Protein AF-A0A0D8HD41-F1 (afdb_monomer)

Nearest PDB structures (foldseek):
  8tno-assembly1_A  TM=5.392E-01  e=5.533E+00  synthetic construct
  5f6t-assembly1_A  TM=4.087E-01  e=3.072E+00  Doryteuthis pealeii

pLDDT: mean 76.34, std 17.06, range [34.12, 92.94]

Secondary structure (DSSP, 8-state):
-----BHHHHHHHHHHHHGGG---HHHHHHHHHHHHHHHHHHHHTT--B--HHHHHHHHHHHHHHHHTTSS-HHHHHHHHHHHHHHHHHTT--GGGSS--HHHHHHHHHHHHHHHHTT--

Organism: NCBI:txid1280514

Mean predicted aligned error: 11.55 Å

Structure (mmCIF, N/CA/C/O backbone):
data_AF-A0A0D8HD41-F1
#
_entry.id   AF-A0A0D8HD41-F1
#
loop_
_atom_site.group_PDB
_atom_site.id
_atom_site.type_symbol
_atom_site.label_atom_id
_atom_site.label_alt_id
_atom_site.label_comp_id
_atom_site.label_asym_id
_atom_site.label_entity_id
_atom_site.label_seq_id
_atom_site.pdbx_PDB_ins_code
_atom_site.Cartn_x
_atom_site.Cartn_y
_atom_site.Cartn_z
_atom_site.occupancy
_atom_site.B_iso_or_equiv
_atom_site.auth_seq_id
_atom_site.auth_comp_id
_atom_site.auth_asym_id
_atom_site.auth_atom_id
_atom_site.pdbx_PDB_model_num
ATOM 1 N N . MET A 1 1 ? -0.672 -14.245 21.669 1.00 34.12 1 MET A N 1
ATOM 2 C CA . MET A 1 1 ? -0.931 -12.814 21.413 1.00 34.12 1 MET A CA 1
ATOM 3 C C . MET A 1 1 ? -0.087 -12.447 20.211 1.00 34.12 1 MET A C 1
ATOM 5 O O . MET A 1 1 ? 1.114 -12.663 20.279 1.00 34.12 1 MET A O 1
ATOM 9 N N . VAL A 1 2 ? -0.693 -12.052 19.092 1.00 48.38 2 VAL A N 1
ATOM 10 C CA . VAL A 1 2 ? 0.077 -11.590 17.927 1.00 48.38 2 VAL A CA 1
ATOM 11 C C . VAL A 1 2 ? 0.638 -10.226 18.316 1.00 48.38 2 VAL A C 1
ATOM 13 O O . VAL A 1 2 ? -0.145 -9.332 18.633 1.00 48.38 2 VAL A O 1
ATOM 16 N N . GLU A 1 3 ? 1.962 -10.097 18.407 1.00 54.28 3 GLU A N 1
ATOM 17 C CA . GLU A 1 3 ? 2.607 -8.805 18.646 1.00 54.28 3 GLU A CA 1
ATOM 18 C C . GLU A 1 3 ? 2.118 -7.809 17.595 1.00 54.28 3 GLU A C 1
ATOM 20 O O . GLU A 1 3 ? 2.155 -8.072 16.390 1.00 54.28 3 GLU A O 1
ATOM 25 N N . GLN A 1 4 ? 1.590 -6.682 18.062 1.00 65.75 4 GLN A N 1
ATOM 26 C CA . GLN A 1 4 ? 1.034 -5.665 17.189 1.00 65.75 4 GLN A CA 1
ATOM 27 C C . GLN A 1 4 ? 2.192 -4.867 16.586 1.00 65.75 4 GLN A C 1
ATOM 29 O O . GLN A 1 4 ? 2.623 -3.862 17.145 1.00 65.75 4 GLN A O 1
ATOM 34 N N . LEU A 1 5 ? 2.724 -5.364 15.468 1.00 73.12 5 LEU A N 1
ATOM 35 C CA . LEU A 1 5 ? 3.834 -4.739 14.755 1.00 73.12 5 LEU A CA 1
ATOM 36 C C . LEU A 1 5 ? 3.476 -3.310 14.333 1.00 73.12 5 LEU A C 1
ATOM 38 O O . LEU A 1 5 ? 2.372 -3.026 13.841 1.00 73.12 5 LEU A O 1
ATOM 42 N N . SER A 1 6 ? 4.434 -2.404 14.494 1.00 84.62 6 SER A N 1
ATOM 43 C CA . SER A 1 6 ? 4.331 -1.077 13.905 1.00 84.62 6 SER A CA 1
ATOM 44 C C . SER A 1 6 ? 4.302 -1.175 12.380 1.00 84.62 6 SER A C 1
ATOM 46 O O . SER A 1 6 ? 4.809 -2.126 11.774 1.00 84.62 6 SER A O 1
ATOM 48 N 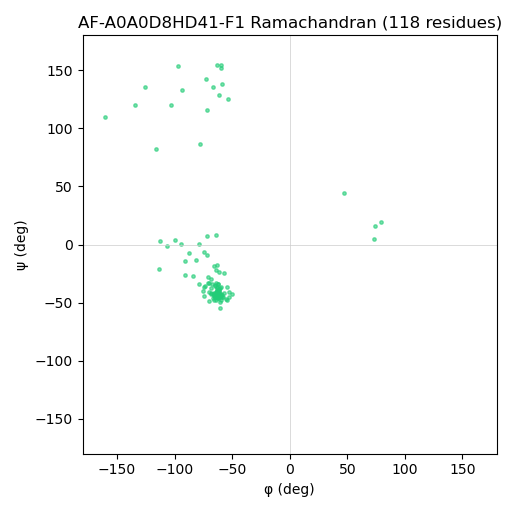N . LEU A 1 7 ? 3.707 -0.173 11.729 1.00 84.38 7 LEU A N 1
ATOM 49 C CA . LEU A 1 7 ? 3.709 -0.125 10.268 1.00 84.38 7 LEU A CA 1
ATOM 50 C C . LEU A 1 7 ? 5.144 -0.077 9.714 1.00 84.38 7 LEU A C 1
ATOM 52 O O . LEU A 1 7 ? 5.438 -0.709 8.704 1.00 84.38 7 LEU A O 1
ATOM 56 N N . GLU A 1 8 ? 6.040 0.632 10.401 1.00 85.88 8 GLU A N 1
ATOM 57 C CA . GLU A 1 8 ? 7.449 0.745 10.020 1.00 85.88 8 GLU A CA 1
ATOM 58 C C . GLU A 1 8 ? 8.167 -0.612 10.093 1.00 85.88 8 GLU A C 1
ATOM 60 O O . GLU A 1 8 ? 8.870 -0.998 9.158 1.00 85.88 8 GLU A O 1
ATOM 65 N N . GLU A 1 9 ? 7.940 -1.386 11.157 1.00 86.50 9 GLU A N 1
ATOM 66 C CA . GLU A 1 9 ? 8.501 -2.735 11.286 1.00 86.50 9 GLU A CA 1
ATOM 67 C C . GLU A 1 9 ? 7.995 -3.667 10.184 1.00 86.50 9 GLU A C 1
ATOM 69 O O . GLU A 1 9 ? 8.788 -4.412 9.610 1.00 86.50 9 GLU A O 1
ATOM 74 N N . LEU A 1 10 ? 6.711 -3.590 9.823 1.00 84.44 10 LEU A N 1
ATOM 75 C CA . LEU A 1 10 ? 6.161 -4.356 8.700 1.00 84.44 10 LEU A CA 1
ATOM 76 C C . LEU A 1 10 ? 6.792 -3.955 7.363 1.00 84.44 10 LEU A C 1
ATOM 78 O O . LEU A 1 10 ? 7.133 -4.830 6.567 1.00 84.44 10 LEU A O 1
ATOM 82 N N . ILE A 1 11 ? 7.028 -2.665 7.119 1.00 86.62 11 ILE A N 1
ATOM 83 C CA . ILE A 1 11 ? 7.731 -2.204 5.910 1.00 86.62 11 ILE A CA 1
ATOM 84 C C . ILE A 1 11 ? 9.160 -2.765 5.882 1.00 86.62 11 ILE A C 1
ATOM 86 O O . ILE A 1 11 ? 9.611 -3.278 4.852 1.00 86.62 11 ILE A O 1
ATOM 90 N N . VAL A 1 12 ? 9.878 -2.724 7.008 1.00 88.38 12 VAL A N 1
ATOM 91 C CA . VAL A 1 12 ? 11.240 -3.270 7.127 1.00 88.38 12 VAL A CA 1
ATOM 92 C C . VAL A 1 12 ? 11.253 -4.786 6.910 1.00 88.38 12 VAL A C 1
ATOM 94 O O . VAL A 1 12 ? 12.091 -5.292 6.157 1.00 88.38 12 VAL A O 1
ATOM 97 N N . CYS A 1 13 ? 10.321 -5.520 7.513 1.00 84.81 13 CYS A N 1
ATOM 98 C CA . CYS A 1 13 ? 10.150 -6.955 7.302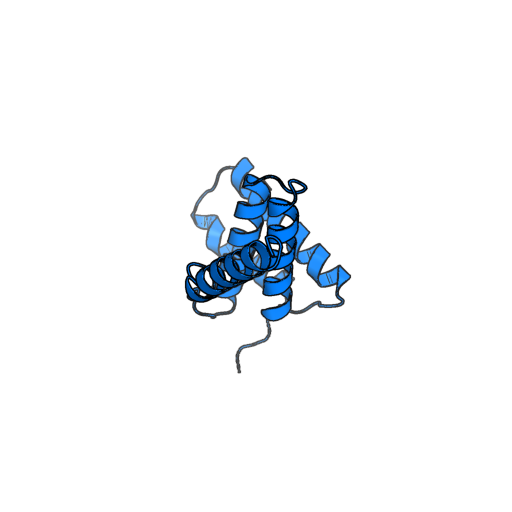 1.00 84.81 13 CYS A CA 1
ATOM 99 C C . CYS A 1 13 ? 9.812 -7.272 5.841 1.00 84.81 13 CYS A C 1
ATOM 101 O O . CYS A 1 13 ? 10.333 -8.242 5.284 1.00 84.81 13 CYS A O 1
ATOM 103 N N . THR A 1 14 ? 9.006 -6.441 5.176 1.00 84.31 14 THR A N 1
ATOM 104 C CA . THR A 1 14 ? 8.643 -6.617 3.761 1.00 84.31 14 THR A CA 1
ATOM 105 C C . THR A 1 14 ? 9.861 -6.432 2.880 1.00 84.31 14 THR A C 1
ATOM 107 O O . THR A 1 14 ? 10.148 -7.294 2.050 1.00 84.31 14 THR A O 1
ATOM 110 N N . ARG A 1 15 ? 10.652 -5.382 3.121 1.00 86.62 15 ARG A N 1
ATOM 111 C CA . ARG A 1 15 ? 11.925 -5.146 2.426 1.00 86.62 15 ARG A CA 1
ATOM 112 C C . ARG A 1 15 ? 12.870 -6.336 2.539 1.00 86.62 15 ARG A C 1
ATOM 114 O O . ARG A 1 15 ? 13.413 -6.773 1.527 1.00 86.62 15 ARG A O 1
ATOM 121 N N . LYS A 1 16 ? 13.040 -6.881 3.746 1.00 86.88 16 LYS A N 1
ATOM 122 C CA . LYS A 1 16 ? 13.902 -8.049 3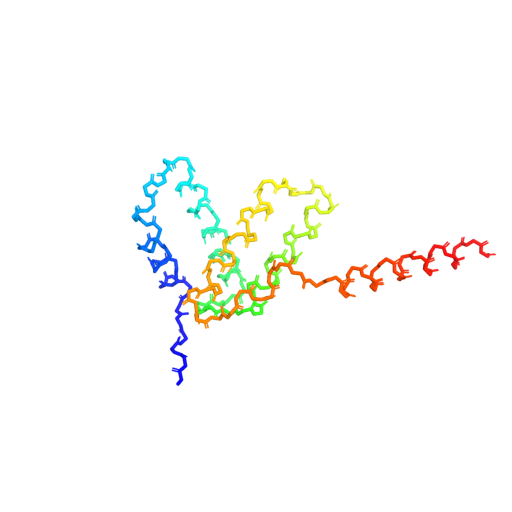.982 1.00 86.88 16 LYS A CA 1
ATOM 123 C C . LYS A 1 16 ? 13.389 -9.297 3.260 1.00 86.88 16 LYS A C 1
ATOM 125 O O . LYS A 1 16 ? 14.190 -10.011 2.669 1.00 86.88 16 LYS A O 1
ATOM 130 N N . ALA A 1 17 ? 12.077 -9.529 3.261 1.00 85.25 17 ALA A N 1
ATOM 131 C CA . ALA A 1 17 ? 11.472 -10.696 2.620 1.00 85.25 17 ALA A CA 1
ATOM 132 C C . ALA A 1 17 ? 11.581 -10.672 1.086 1.00 85.25 17 ALA A C 1
ATOM 134 O O . ALA A 1 17 ? 11.738 -11.724 0.473 1.00 85.25 17 ALA A O 1
ATOM 135 N N . ILE A 1 18 ? 11.523 -9.490 0.461 1.00 83.50 18 ILE A N 1
ATOM 136 C CA . ILE A 1 18 ? 11.614 -9.368 -1.003 1.00 83.50 18 ILE A CA 1
ATOM 137 C C . ILE A 1 18 ? 13.041 -9.175 -1.523 1.00 83.50 18 ILE A C 1
ATOM 139 O O . ILE A 1 18 ? 13.264 -9.310 -2.724 1.00 83.50 18 ILE A O 1
ATOM 143 N N . ALA A 1 19 ? 14.009 -8.850 -0.660 1.00 85.69 19 ALA A N 1
ATOM 144 C CA 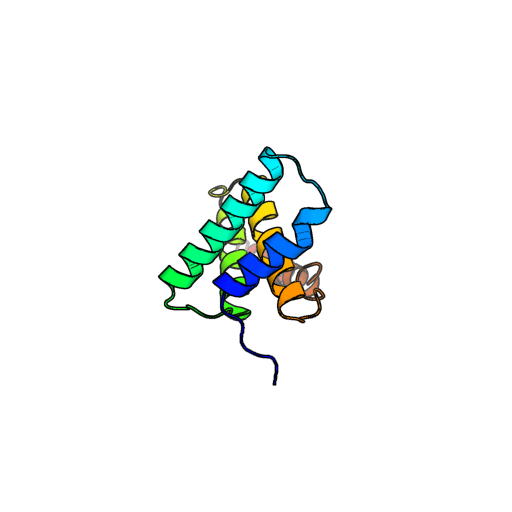. ALA A 1 19 ? 15.397 -8.628 -1.069 1.00 85.69 19 ALA A CA 1
ATOM 145 C C . ALA A 1 19 ? 15.996 -9.797 -1.888 1.00 85.69 19 ALA A C 1
ATOM 147 O O . ALA A 1 19 ? 16.632 -9.521 -2.908 1.00 85.69 19 ALA A O 1
ATOM 148 N N . PRO A 1 20 ? 15.747 -11.083 -1.552 1.00 89.62 20 PRO A N 1
ATOM 149 C CA . PRO A 1 20 ? 16.249 -12.214 -2.337 1.00 89.62 20 PRO A CA 1
ATOM 150 C C . PRO A 1 20 ? 15.664 -12.319 -3.752 1.00 89.62 20 PRO A C 1
ATOM 152 O O . PRO A 1 20 ? 16.246 -12.985 -4.602 1.00 89.62 20 PRO A O 1
ATOM 155 N N . LEU A 1 21 ? 14.532 -11.661 -4.032 1.00 85.69 21 LEU A N 1
ATOM 156 C CA . LEU A 1 21 ? 13.872 -11.699 -5.344 1.00 85.69 21 LEU A CA 1
ATOM 157 C C . LEU A 1 21 ? 14.600 -10.855 -6.404 1.00 85.69 21 LEU A C 1
ATOM 159 O O . LEU A 1 21 ? 14.219 -10.886 -7.572 1.00 85.69 21 LEU A O 1
ATOM 163 N N . ASN A 1 22 ? 15.628 -10.097 -5.998 1.00 87.25 22 ASN A N 1
ATOM 164 C CA . ASN A 1 22 ? 16.508 -9.304 -6.859 1.00 87.25 22 ASN A CA 1
ATOM 165 C C . ASN A 1 22 ? 15.751 -8.450 -7.895 1.00 87.25 22 ASN A C 1
ATOM 167 O O . ASN A 1 22 ? 16.075 -8.410 -9.083 1.00 87.25 22 ASN A O 1
ATOM 171 N N . HIS A 1 23 ? 14.685 -7.793 -7.435 1.00 88.12 23 HIS A N 1
ATOM 172 C CA . HIS A 1 23 ? 13.849 -6.948 -8.275 1.00 88.12 23 HIS A CA 1
ATOM 173 C C . HIS A 1 23 ? 14.635 -5.794 -8.908 1.00 88.12 23 HIS A C 1
ATOM 175 O O . HIS A 1 23 ? 15.588 -5.262 -8.337 1.00 88.12 23 HIS A O 1
ATOM 181 N N . SER A 1 24 ? 14.175 -5.346 -10.080 1.00 90.94 24 SER A N 1
ATOM 182 C CA . SER A 1 24 ? 14.758 -4.180 -10.745 1.00 90.94 24 SER A CA 1
ATOM 183 C C . SER A 1 24 ? 14.665 -2.924 -9.867 1.00 90.94 24 SER A C 1
ATOM 185 O O . SER A 1 24 ? 13.736 -2.773 -9.069 1.00 90.94 24 SER A O 1
ATOM 187 N N . LYS A 1 25 ? 15.572 -1.959 -10.075 1.00 88.94 25 LYS A N 1
ATOM 188 C CA . LYS A 1 25 ? 15.528 -0.658 -9.378 1.00 88.94 25 LYS A CA 1
ATOM 189 C C . LYS A 1 25 ? 14.180 0.055 -9.544 1.00 88.94 25 LYS A C 1
ATOM 191 O O . LYS A 1 25 ? 13.698 0.668 -8.599 1.00 88.94 25 LYS A O 1
ATOM 196 N N . SER A 1 26 ? 13.560 -0.053 -10.723 1.00 90.00 26 SER A N 1
ATOM 197 C CA . SER A 1 26 ? 12.241 0.536 -10.992 1.00 90.00 26 SER A CA 1
ATOM 198 C C . SER A 1 26 ? 11.143 -0.129 -10.156 1.00 90.00 26 SER A C 1
ATOM 200 O O . SER A 1 26 ? 10.325 0.557 -9.549 1.00 90.00 26 SER A O 1
ATOM 202 N N . THR A 1 27 ? 11.172 -1.456 -10.048 1.00 86.88 27 THR A N 1
ATOM 203 C CA . THR A 1 27 ? 10.236 -2.225 -9.218 1.00 86.88 27 THR A CA 1
ATOM 204 C C . THR A 1 27 ? 10.406 -1.899 -7.732 1.00 86.88 27 THR A C 1
ATOM 206 O O . THR A 1 27 ? 9.423 -1.645 -7.042 1.00 86.88 27 THR A O 1
ATOM 209 N N . LEU A 1 28 ? 11.648 -1.825 -7.239 1.00 87.25 28 LEU A N 1
ATOM 210 C CA . LEU A 1 28 ? 11.931 -1.427 -5.855 1.00 87.25 28 LEU A CA 1
ATOM 211 C C . LEU A 1 28 ? 11.449 -0.002 -5.561 1.00 87.25 28 LEU A C 1
ATOM 213 O O . LEU A 1 28 ? 10.888 0.252 -4.497 1.00 87.25 28 LEU A O 1
ATOM 217 N N . TRP A 1 29 ? 11.625 0.921 -6.509 1.00 88.88 29 TRP A N 1
ATOM 218 C CA . TRP A 1 29 ? 11.104 2.281 -6.389 1.00 88.88 29 TRP A CA 1
ATOM 219 C C . TRP A 1 29 ? 9.575 2.299 -6.281 1.00 88.88 29 TRP A C 1
ATOM 221 O O . TRP A 1 29 ? 9.038 2.999 -5.428 1.00 88.88 29 TRP A O 1
ATOM 231 N N . GLN A 1 30 ? 8.871 1.492 -7.083 1.00 86.69 30 GLN A N 1
ATOM 232 C CA . GLN A 1 30 ? 7.411 1.376 -7.005 1.00 86.69 30 GLN A CA 1
ATOM 233 C C . GLN A 1 30 ? 6.954 0.836 -5.647 1.00 86.69 30 GLN A C 1
ATOM 235 O O . GLN A 1 30 ? 6.031 1.392 -5.057 1.00 86.69 30 GLN A O 1
ATOM 240 N N . TYR A 1 31 ? 7.608 -0.199 -5.115 1.00 87.31 31 TYR A N 1
ATOM 241 C CA . TYR A 1 31 ? 7.279 -0.708 -3.782 1.00 87.31 31 TYR A CA 1
ATOM 242 C C . TYR A 1 31 ? 7.515 0.332 -2.692 1.00 87.31 31 TYR A C 1
ATOM 244 O O . TYR A 1 31 ? 6.616 0.568 -1.888 1.00 87.31 31 TYR A O 1
ATOM 252 N N . ASN A 1 32 ? 8.661 1.016 -2.720 1.00 89.06 32 ASN A N 1
ATOM 253 C CA . ASN A 1 32 ? 8.944 2.108 -1.791 1.00 89.06 32 ASN A CA 1
ATOM 254 C C . ASN A 1 32 ? 7.892 3.215 -1.873 1.00 89.06 32 ASN A C 1
ATOM 256 O O . ASN A 1 32 ? 7.396 3.648 -0.841 1.00 89.06 32 ASN A O 1
ATOM 260 N N . TYR A 1 33 ? 7.501 3.621 -3.082 1.00 90.00 33 TYR A N 1
ATOM 261 C CA . TYR A 1 33 ? 6.441 4.607 -3.273 1.00 90.00 33 TYR A CA 1
ATOM 262 C C . TYR A 1 33 ? 5.117 4.151 -2.641 1.00 90.00 33 TYR A C 1
ATOM 264 O O . TYR A 1 33 ? 4.478 4.916 -1.926 1.00 90.00 33 TYR A O 1
ATOM 272 N N . GLY A 1 34 ? 4.721 2.892 -2.852 1.00 89.62 34 GLY A N 1
ATOM 273 C CA . GLY A 1 34 ? 3.512 2.339 -2.241 1.00 89.62 34 GLY A CA 1
ATOM 274 C C . GLY A 1 34 ? 3.574 2.290 -0.710 1.00 89.62 34 GLY A C 1
ATOM 275 O O . GLY A 1 34 ? 2.572 2.571 -0.056 1.00 89.62 34 GLY A O 1
ATOM 276 N N . TRP A 1 35 ? 4.733 1.949 -0.136 1.00 90.38 35 TRP A N 1
ATOM 277 C CA . TRP A 1 35 ? 4.941 1.925 1.317 1.00 90.38 35 TRP A CA 1
ATOM 278 C C . TRP A 1 35 ? 4.874 3.316 1.940 1.00 90.38 35 TRP A C 1
ATOM 280 O O . TRP A 1 35 ? 4.223 3.475 2.968 1.00 90.38 35 TRP A O 1
ATOM 290 N N . GLU A 1 36 ? 5.477 4.323 1.308 1.00 90.81 36 GLU A N 1
ATOM 291 C CA . GLU A 1 36 ? 5.408 5.704 1.797 1.00 90.81 36 GLU A CA 1
ATOM 292 C C . GLU A 1 36 ? 3.982 6.262 1.733 1.00 90.81 36 GLU A C 1
ATOM 294 O O . GLU A 1 36 ? 3.526 6.871 2.694 1.00 90.81 36 GLU A O 1
ATOM 299 N N . GLU A 1 37 ? 3.230 6.007 0.657 1.00 91.62 37 GLU A N 1
ATOM 300 C CA . GLU A 1 37 ? 1.821 6.427 0.567 1.00 91.62 37 GLU A CA 1
ATOM 301 C C . GLU A 1 37 ? 0.967 5.787 1.672 1.00 91.62 37 GLU A C 1
ATOM 303 O O . GLU A 1 37 ? 0.174 6.471 2.323 1.00 91.62 37 GLU A O 1
ATOM 308 N N . LEU A 1 38 ? 1.173 4.492 1.943 1.00 89.88 38 LEU A N 1
ATOM 309 C CA . LEU A 1 38 ? 0.500 3.799 3.043 1.00 89.88 38 LEU A CA 1
ATOM 310 C C . LEU A 1 38 ? 0.890 4.403 4.401 1.00 89.88 38 LEU A C 1
ATOM 312 O O . LEU A 1 38 ? 0.027 4.641 5.244 1.00 89.88 38 LEU A O 1
ATOM 316 N N . ARG A 1 39 ? 2.175 4.704 4.601 1.00 90.38 39 ARG A N 1
ATOM 317 C CA . ARG A 1 39 ? 2.698 5.339 5.816 1.00 90.38 39 ARG A CA 1
ATOM 318 C C . ARG A 1 39 ? 2.106 6.725 6.040 1.00 90.38 39 ARG A C 1
ATOM 320 O O . ARG A 1 39 ? 1.632 7.007 7.138 1.00 90.38 39 ARG A O 1
ATOM 327 N N . PHE A 1 40 ? 2.054 7.562 5.008 1.00 91.44 40 PHE A N 1
ATOM 328 C CA . PHE A 1 40 ? 1.414 8.874 5.089 1.00 91.44 40 PHE A CA 1
ATOM 329 C C . PHE A 1 40 ? -0.073 8.768 5.409 1.00 91.44 40 PHE A C 1
ATOM 331 O O . PHE A 1 40 ? -0.565 9.536 6.234 1.00 91.44 40 PHE A O 1
ATOM 338 N N . TYR A 1 41 ? -0.780 7.799 4.825 1.00 92.00 41 TYR A N 1
ATOM 339 C CA . TYR A 1 41 ? -2.190 7.575 5.132 1.00 92.00 41 TYR A CA 1
ATOM 340 C C . TYR A 1 41 ? -2.408 7.207 6.606 1.00 92.00 41 TYR A C 1
ATOM 342 O O . TYR A 1 41 ? -3.304 7.750 7.250 1.00 92.00 41 TYR A O 1
ATOM 350 N N . PHE A 1 42 ? -1.566 6.337 7.164 1.00 91.06 42 PHE A N 1
ATOM 351 C CA . PHE A 1 42 ? -1.637 5.942 8.572 1.00 91.06 42 PHE A CA 1
ATOM 352 C C . PHE A 1 42 ? -1.351 7.106 9.524 1.00 91.06 42 PHE A C 1
ATOM 354 O O . PHE A 1 42 ? -2.122 7.341 10.457 1.00 91.06 42 PHE A O 1
ATOM 361 N N . ILE A 1 43 ? -0.307 7.889 9.237 1.00 91.19 43 ILE A N 1
ATOM 362 C CA . ILE A 1 43 ? 0.040 9.092 10.005 1.00 91.19 43 ILE A CA 1
ATOM 363 C C . ILE A 1 43 ? -1.103 10.111 9.962 1.00 91.19 43 ILE A C 1
ATOM 365 O O . ILE A 1 43 ? -1.481 10.644 11.003 1.00 91.19 43 ILE A O 1
ATOM 369 N N . ALA A 1 44 ? -1.698 10.343 8.787 1.00 92.62 44 ALA A N 1
ATOM 370 C CA . ALA A 1 44 ? -2.813 11.277 8.621 1.00 92.62 44 ALA A CA 1
ATOM 371 C C . ALA A 1 44 ? -4.056 10.894 9.445 1.00 92.62 44 ALA A C 1
ATOM 373 O O . ALA A 1 44 ? -4.853 11.762 9.789 1.00 92.62 44 ALA A O 1
ATOM 374 N N . HIS A 1 45 ? -4.201 9.613 9.792 1.00 91.94 45 HIS A N 1
ATOM 375 C CA . HIS A 1 45 ? -5.286 9.102 10.630 1.00 91.94 45 HIS A CA 1
ATOM 376 C C . HIS A 1 45 ? -4.879 8.885 12.097 1.00 91.94 45 HIS A C 1
ATOM 378 O O . HIS A 1 45 ? -5.690 8.395 12.881 1.00 91.94 45 HIS A O 1
ATOM 384 N N . GLY A 1 46 ? -3.648 9.238 12.485 1.00 89.44 46 GLY A N 1
ATOM 385 C CA . GLY A 1 46 ? -3.157 9.122 13.861 1.00 89.44 46 GLY A CA 1
ATOM 386 C C . GLY A 1 46 ? -2.726 7.712 14.280 1.00 89.44 46 GLY A C 1
ATOM 387 O O . GLY A 1 46 ? -2.637 7.438 15.475 1.00 89.44 46 GLY A O 1
ATOM 388 N N . TYR A 1 47 ? -2.454 6.811 13.331 1.00 83.19 47 TYR A N 1
ATOM 389 C CA . TYR A 1 47 ? -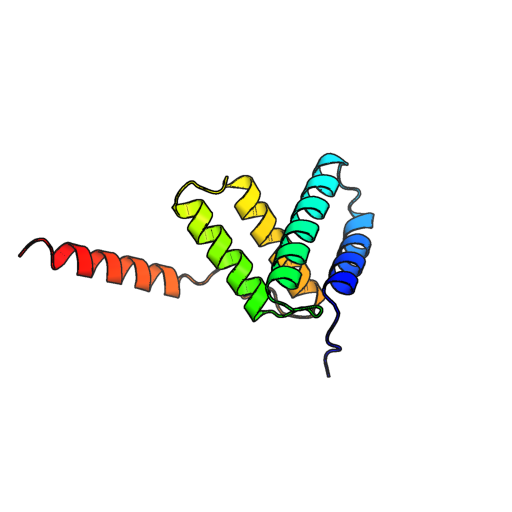2.035 5.435 13.613 1.00 83.19 47 TYR A CA 1
ATOM 390 C C . TYR A 1 47 ? -0.528 5.256 13.399 1.00 83.19 47 TYR A C 1
ATOM 392 O O . TYR A 1 47 ? -0.027 5.419 12.289 1.00 83.19 47 TYR A O 1
ATOM 400 N N . GLY A 1 48 ? 0.191 4.864 14.457 1.00 79.00 48 GLY A N 1
ATOM 401 C CA . GLY A 1 48 ? 1.586 4.394 14.369 1.00 79.00 48 GLY A CA 1
ATOM 402 C C . GLY A 1 48 ? 1.713 2.875 14.181 1.00 79.00 48 GLY A C 1
ATOM 403 O O . GLY A 1 48 ? 2.683 2.387 13.596 1.00 79.00 48 GLY A O 1
ATOM 404 N N . SER A 1 49 ? 0.708 2.125 14.637 1.00 84.00 49 SER A N 1
ATOM 405 C CA . SER A 1 49 ? 0.650 0.665 14.519 1.00 84.00 49 SER A CA 1
ATOM 406 C C . SER A 1 49 ? -0.177 0.228 13.320 1.00 84.00 49 SER A C 1
ATOM 408 O O . SER A 1 49 ? -1.091 0.937 12.887 1.00 84.00 49 SER A O 1
ATOM 410 N N . PHE A 1 50 ? 0.114 -0.960 12.791 1.00 83.56 50 PHE A N 1
ATOM 411 C CA . PHE A 1 50 ? -0.685 -1.504 11.703 1.00 83.56 50 PHE A CA 1
ATOM 412 C C . PHE A 1 50 ? -2.111 -1.829 12.166 1.00 83.56 50 PHE A C 1
ATOM 414 O O . PHE A 1 50 ? -2.338 -2.410 13.227 1.00 83.56 50 PHE A O 1
ATOM 421 N N . SER A 1 51 ? -3.077 -1.445 11.337 1.00 86.19 51 SER A N 1
ATOM 422 C CA . SER A 1 51 ? -4.506 -1.640 11.539 1.00 86.19 51 SER A CA 1
ATOM 423 C C . SER A 1 51 ? -5.089 -2.157 10.236 1.00 86.19 51 SER A C 1
ATOM 425 O O . SER A 1 51 ? -4.990 -1.504 9.194 1.00 86.19 51 SER A O 1
ATOM 427 N N . ILE A 1 52 ? -5.686 -3.345 10.298 1.00 84.25 52 ILE A N 1
ATOM 428 C CA . ILE A 1 52 ? -6.300 -4.001 9.140 1.00 84.25 52 ILE A CA 1
ATOM 429 C C . ILE A 1 52 ? -7.448 -3.150 8.607 1.00 84.25 52 ILE A C 1
ATOM 431 O O . ILE A 1 52 ? -7.545 -2.951 7.399 1.00 84.25 52 ILE A O 1
ATOM 435 N N . ASP A 1 53 ? -8.263 -2.593 9.501 1.00 87.44 53 ASP A N 1
ATOM 436 C CA . ASP A 1 53 ? -9.399 -1.756 9.124 1.00 87.44 53 ASP A CA 1
ATOM 437 C C . ASP A 1 53 ? -8.937 -0.500 8.389 1.00 87.44 53 ASP A C 1
ATOM 439 O O . ASP A 1 53 ? -9.503 -0.131 7.359 1.00 87.44 53 ASP A O 1
ATOM 443 N N . LEU A 1 54 ? -7.865 0.133 8.873 1.00 89.56 54 LEU A N 1
ATOM 444 C CA . LEU A 1 54 ? -7.321 1.328 8.238 1.00 89.56 54 LEU A CA 1
ATOM 445 C C . LEU A 1 54 ? -6.667 1.005 6.890 1.00 89.56 54 LEU A C 1
ATOM 447 O O . LEU A 1 54 ? -6.879 1.717 5.910 1.00 89.56 54 LEU A O 1
ATOM 451 N N . ALA A 1 55 ? -5.936 -0.106 6.807 1.00 88.38 55 ALA A N 1
ATOM 452 C CA . ALA A 1 55 ? -5.395 -0.598 5.547 1.00 88.38 55 ALA A CA 1
ATOM 453 C C . ALA A 1 55 ? -6.513 -0.962 4.551 1.00 88.38 55 ALA A C 1
ATOM 455 O O . ALA A 1 55 ? -6.342 -0.785 3.346 1.00 88.38 55 ALA A O 1
ATOM 456 N N . GLY A 1 56 ? -7.652 -1.470 5.030 1.00 87.75 56 GLY A N 1
ATOM 457 C CA . GLY A 1 56 ? -8.874 -1.712 4.258 1.00 87.75 56 GLY A CA 1
ATOM 458 C C . GLY A 1 56 ? -9.432 -0.427 3.657 1.00 87.75 56 GLY A C 1
ATOM 459 O O . GLY A 1 56 ? -9.557 -0.323 2.436 1.00 87.75 56 GLY A O 1
ATOM 460 N N . ARG A 1 57 ? -9.664 0.581 4.505 1.00 91.38 57 ARG A N 1
ATOM 461 C CA . ARG A 1 57 ? -10.153 1.909 4.093 1.00 91.38 57 ARG A CA 1
ATOM 462 C C . ARG A 1 57 ? -9.246 2.570 3.063 1.00 91.38 57 ARG A C 1
ATOM 464 O O . ARG A 1 57 ? -9.745 3.076 2.066 1.00 91.38 57 ARG A O 1
ATOM 471 N N . TYR A 1 58 ? -7.929 2.474 3.238 1.00 90.94 58 TYR A N 1
ATOM 472 C CA . TYR A 1 58 ? -6.957 2.972 2.264 1.00 90.94 58 TYR A CA 1
ATOM 473 C C . TYR A 1 58 ? -7.204 2.426 0.846 1.00 90.94 58 TYR A C 1
ATOM 475 O O . TYR A 1 58 ? -7.183 3.172 -0.136 1.00 90.94 58 TYR A O 1
ATOM 483 N N . VAL A 1 59 ? -7.465 1.121 0.724 1.00 89.56 59 VAL A N 1
ATOM 484 C CA . VAL A 1 59 ? -7.719 0.480 -0.574 1.00 89.56 59 VAL A CA 1
ATOM 485 C C . VAL A 1 59 ? -9.104 0.810 -1.119 1.00 89.56 59 VAL A C 1
ATOM 487 O O . VAL A 1 59 ? -9.241 0.982 -2.333 1.00 89.56 59 VAL A O 1
ATOM 490 N N . ASP A 1 60 ? -10.112 0.913 -0.258 1.00 89.81 60 ASP A N 1
ATOM 491 C CA . ASP A 1 60 ? -11.465 1.293 -0.665 1.00 89.81 60 ASP A CA 1
ATOM 492 C C . ASP A 1 60 ? -11.501 2.743 -1.178 1.00 89.81 60 ASP A C 1
ATOM 494 O O . ASP A 1 60 ? -11.997 2.996 -2.276 1.00 89.81 60 ASP A O 1
ATOM 498 N N . GLU A 1 61 ? -10.846 3.682 -0.495 1.00 91.69 61 GLU A N 1
ATOM 499 C CA . GLU A 1 61 ? -10.696 5.059 -0.978 1.00 91.69 61 GLU A CA 1
ATOM 500 C C . GLU A 1 61 ? -9.896 5.137 -2.285 1.00 91.69 61 GLU A C 1
ATOM 502 O O . GLU A 1 61 ? -10.224 5.908 -3.193 1.00 91.69 61 GLU A O 1
ATOM 507 N N . ALA A 1 62 ? -8.835 4.334 -2.417 1.00 89.31 62 ALA A N 1
ATOM 508 C CA . ALA A 1 62 ? -8.082 4.245 -3.663 1.00 89.31 62 ALA A CA 1
ATOM 509 C C . ALA A 1 62 ? -8.946 3.704 -4.813 1.00 89.31 62 ALA A C 1
ATOM 511 O O . ALA A 1 62 ? -8.812 4.169 -5.949 1.00 89.31 62 ALA A O 1
ATOM 512 N N . ARG A 1 63 ? -9.848 2.754 -4.530 1.00 89.12 63 ARG A N 1
ATOM 513 C CA . ARG A 1 63 ? -10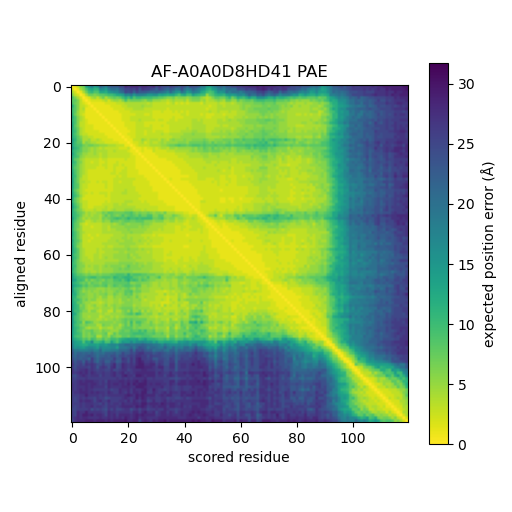.819 2.236 -5.501 1.00 89.12 63 ARG A CA 1
ATOM 514 C C . ARG A 1 63 ? -11.788 3.324 -5.932 1.00 89.12 63 ARG A C 1
ATOM 516 O O . ARG A 1 63 ? -11.946 3.521 -7.131 1.00 89.12 63 ARG A O 1
ATOM 523 N N . GLU A 1 64 ? -12.365 4.072 -4.998 1.00 92.06 64 GLU A N 1
ATOM 524 C CA . GLU A 1 64 ? -13.262 5.178 -5.341 1.00 92.06 64 GLU A CA 1
ATOM 525 C C . GLU A 1 64 ? -12.574 6.229 -6.217 1.00 92.06 64 GLU A C 1
ATOM 527 O O . GLU A 1 64 ? -13.145 6.700 -7.201 1.00 92.06 64 GLU A O 1
ATOM 532 N N . LYS A 1 65 ? -11.325 6.590 -5.893 1.00 90.25 65 LYS A N 1
ATOM 533 C CA . LYS A 1 65 ? -10.533 7.521 -6.712 1.00 90.25 65 LYS A CA 1
ATOM 534 C C . LYS A 1 65 ? -10.273 6.954 -8.107 1.00 90.25 65 LYS A C 1
ATOM 536 O O . LYS A 1 65 ? -10.299 7.707 -9.078 1.00 90.25 65 LYS A O 1
ATOM 541 N N . TYR A 1 66 ? -10.034 5.649 -8.226 1.00 89.44 66 TYR A N 1
ATOM 542 C CA . TYR A 1 66 ? -9.877 4.979 -9.516 1.00 89.44 66 TYR A CA 1
ATOM 543 C C . TYR A 1 66 ? -11.178 4.996 -10.333 1.00 89.44 66 TYR A C 1
ATOM 545 O O . TYR A 1 66 ? -11.155 5.393 -11.496 1.00 89.44 66 TYR A O 1
ATOM 553 N N . GLU A 1 67 ? -12.311 4.647 -9.724 1.00 89.31 67 GLU A N 1
ATOM 554 C CA . GLU A 1 67 ? -13.628 4.642 -10.375 1.00 89.31 67 GLU A CA 1
ATOM 555 C C . GLU A 1 67 ? -14.055 6.037 -10.849 1.00 89.31 67 GLU A C 1
ATOM 557 O O . GLU A 1 67 ? -14.662 6.173 -11.909 1.00 89.31 67 GLU A O 1
ATOM 562 N N . LYS A 1 68 ? -13.670 7.086 -10.114 1.00 92.94 68 LYS A N 1
ATOM 563 C CA . LYS A 1 68 ? -13.881 8.495 -10.489 1.00 92.94 68 LYS A CA 1
ATOM 564 C C . LYS A 1 68 ? -12.865 9.015 -11.521 1.00 92.94 68 LYS A C 1
ATOM 566 O O . LYS A 1 68 ? -12.902 10.191 -11.868 1.00 92.94 68 LYS A O 1
ATOM 571 N N . GLY A 1 69 ? -11.923 8.188 -11.982 1.00 90.31 69 GLY A N 1
ATOM 572 C CA . GLY A 1 69 ? -10.865 8.578 -12.925 1.00 90.31 69 GLY A CA 1
ATOM 573 C C . GLY A 1 69 ? -9.751 9.452 -12.328 1.00 90.31 69 GLY A C 1
ATOM 574 O O . GLY A 1 69 ? -8.845 9.866 -13.047 1.00 90.31 69 GLY A O 1
ATOM 575 N N . ALA A 1 70 ? -9.775 9.704 -11.016 1.00 89.88 70 ALA A N 1
ATOM 576 C CA . ALA A 1 70 ? -8.791 10.515 -10.297 1.00 89.88 70 ALA A CA 1
ATOM 577 C C . ALA A 1 70 ? -7.500 9.746 -9.947 1.00 89.88 70 ALA A C 1
ATOM 579 O O . ALA A 1 70 ? -6.495 10.351 -9.572 1.00 89.88 70 ALA A O 1
ATOM 580 N N . LEU A 1 71 ? -7.500 8.415 -10.076 1.00 89.31 71 LEU A N 1
ATOM 581 C CA . LEU A 1 71 ? -6.335 7.559 -9.848 1.00 89.31 71 LEU A CA 1
ATOM 582 C C . LEU A 1 71 ? -6.066 6.679 -11.071 1.00 89.31 71 LEU A C 1
ATOM 584 O O . LEU A 1 71 ? -6.969 6.061 -11.623 1.00 89.31 71 LEU A O 1
ATOM 588 N N . LYS A 1 72 ? -4.799 6.570 -11.487 1.00 88.12 72 LYS A N 1
ATOM 589 C CA . LYS A 1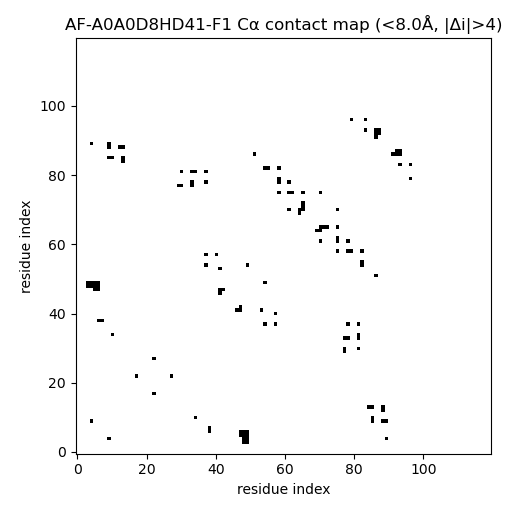 72 ? -4.411 5.662 -12.578 1.00 88.12 72 LYS A CA 1
ATOM 590 C C . LYS A 1 72 ? -4.462 4.204 -12.112 1.00 88.12 72 LYS A C 1
ATOM 592 O O . LYS A 1 72 ? -4.009 3.886 -11.015 1.00 88.12 72 LYS A O 1
ATOM 597 N N . MET A 1 73 ? -4.890 3.302 -12.999 1.00 84.88 73 MET A N 1
ATOM 598 C CA . MET A 1 73 ? -4.980 1.856 -12.732 1.00 84.88 73 MET A CA 1
ATOM 599 C C . MET A 1 73 ? -3.690 1.261 -12.148 1.00 84.88 73 MET A C 1
ATOM 601 O O . MET A 1 73 ? -3.742 0.458 -11.222 1.00 84.88 73 MET A O 1
ATOM 605 N N . TRP A 1 74 ? -2.521 1.639 -12.673 1.00 82.75 74 TRP A N 1
ATOM 606 C CA . TRP A 1 74 ? -1.251 1.093 -12.183 1.00 82.75 74 TRP A CA 1
ATOM 607 C C . TRP A 1 74 ? -0.966 1.501 -10.729 1.00 82.75 74 TRP A C 1
ATOM 609 O O . TRP A 1 74 ? -0.461 0.679 -9.969 1.00 82.75 74 TRP A O 1
ATOM 619 N N . LYS A 1 75 ? -1.355 2.719 -10.315 1.00 85.62 75 LYS A N 1
ATOM 620 C CA . LYS A 1 75 ? -1.259 3.159 -8.914 1.00 85.62 75 LYS A CA 1
ATOM 621 C C . LYS A 1 75 ? -2.233 2.386 -8.030 1.00 85.62 75 LYS A C 1
ATOM 623 O O . LYS A 1 75 ? -1.848 1.919 -6.968 1.00 85.62 75 LYS A O 1
ATOM 628 N N . PHE A 1 76 ? -3.464 2.177 -8.496 1.00 84.31 76 PHE A N 1
ATOM 629 C CA . PHE A 1 76 ? -4.446 1.376 -7.765 1.00 84.31 76 PHE A CA 1
ATOM 630 C C . PHE A 1 76 ? -3.980 -0.076 -7.553 1.00 84.31 76 PHE A C 1
ATOM 632 O O . PHE A 1 76 ? -4.049 -0.599 -6.440 1.00 84.31 76 PHE A O 1
ATOM 639 N N . LYS A 1 77 ? -3.444 -0.717 -8.600 1.00 83.25 77 LYS A N 1
ATOM 640 C CA . LYS A 1 77 ? -2.856 -2.064 -8.508 1.00 83.25 77 LYS A CA 1
ATOM 641 C C . LYS A 1 77 ? -1.695 -2.108 -7.517 1.00 83.25 77 LYS A C 1
ATOM 643 O O . LYS A 1 77 ? -1.623 -3.044 -6.725 1.00 83.25 77 LYS A O 1
ATOM 648 N N . LEU A 1 78 ? -0.830 -1.093 -7.540 1.00 85.56 78 LEU A N 1
ATOM 649 C CA . LEU A 1 78 ? 0.280 -0.968 -6.602 1.00 85.56 78 LEU A CA 1
ATOM 650 C C . LEU A 1 78 ? -0.222 -0.879 -5.156 1.00 85.56 78 LEU A C 1
ATOM 652 O O . LEU A 1 78 ? 0.214 -1.661 -4.324 1.00 85.56 78 LEU A O 1
ATOM 656 N N . PHE A 1 79 ? -1.197 -0.015 -4.869 1.00 87.25 79 PHE A N 1
ATOM 657 C CA . PHE A 1 79 ? -1.745 0.161 -3.519 1.00 87.25 79 PHE A CA 1
ATOM 658 C C . PHE A 1 79 ? -2.403 -1.109 -2.969 1.00 87.25 79 PHE A C 1
ATOM 660 O O . PHE A 1 79 ? -2.169 -1.476 -1.817 1.00 87.25 79 PHE A O 1
ATOM 667 N N . ARG A 1 80 ? -3.150 -1.837 -3.808 1.00 85.56 80 ARG A N 1
ATOM 668 C CA . ARG A 1 80 ? -3.680 -3.163 -3.450 1.00 85.56 80 ARG A CA 1
ATOM 669 C C . ARG A 1 80 ? -2.578 -4.169 -3.137 1.00 85.56 80 ARG A C 1
ATOM 671 O O . ARG A 1 80 ? -2.705 -4.932 -2.184 1.00 85.56 80 ARG A O 1
ATOM 678 N N . HIS A 1 81 ? -1.518 -4.190 -3.941 1.00 81.88 81 HIS A N 1
ATOM 679 C CA . HIS A 1 81 ? -0.406 -5.110 -3.727 1.00 81.88 81 HIS A CA 1
ATOM 680 C C . HIS A 1 81 ? 0.321 -4.798 -2.417 1.00 81.88 81 HIS A C 1
ATOM 682 O O . HIS A 1 81 ? 0.550 -5.695 -1.611 1.00 81.88 81 HIS A O 1
ATOM 688 N N . THR A 1 82 ? 0.587 -3.516 -2.160 1.00 81.12 82 THR A N 1
ATOM 689 C CA . THR A 1 82 ? 1.198 -3.043 -0.919 1.00 81.12 82 THR A CA 1
ATOM 690 C C . THR A 1 82 ? 0.415 -3.502 0.311 1.00 81.12 82 THR A C 1
ATOM 692 O O . THR A 1 82 ? 1.010 -4.067 1.228 1.00 81.12 82 THR A O 1
ATOM 695 N N . GLN A 1 83 ? -0.910 -3.332 0.314 1.00 82.94 83 GLN A N 1
ATOM 696 C CA . GLN A 1 83 ? -1.777 -3.800 1.398 1.00 82.94 83 GLN A CA 1
ATOM 697 C C . GLN A 1 83 ? -1.679 -5.322 1.593 1.00 82.94 83 GLN A C 1
ATOM 699 O O . GLN A 1 83 ? -1.495 -5.791 2.715 1.00 82.94 83 GLN A O 1
ATOM 704 N N . ALA A 1 84 ? -1.770 -6.097 0.508 1.00 77.00 84 ALA A N 1
ATOM 705 C CA . ALA A 1 84 ? -1.742 -7.557 0.570 1.00 77.00 84 ALA A CA 1
ATOM 706 C C . ALA A 1 84 ? -0.434 -8.100 1.172 1.00 77.00 84 ALA A C 1
ATOM 708 O O . ALA A 1 84 ? -0.477 -9.051 1.952 1.00 77.00 84 ALA A O 1
ATOM 709 N N . MET A 1 85 ? 0.710 -7.473 0.869 1.00 76.75 85 MET A N 1
ATOM 710 C CA . MET A 1 85 ? 1.991 -7.859 1.472 1.00 76.75 85 MET A CA 1
ATOM 711 C C . MET A 1 85 ? 2.004 -7.631 2.986 1.00 76.75 85 MET A C 1
ATOM 713 O O . MET A 1 85 ? 2.445 -8.507 3.724 1.00 76.75 85 MET A O 1
ATOM 717 N N . HIS A 1 86 ? 1.468 -6.503 3.460 1.00 73.94 86 HIS A N 1
ATOM 718 C CA . HIS A 1 86 ? 1.437 -6.191 4.894 1.00 73.94 86 HIS A CA 1
ATOM 719 C C . HIS A 1 86 ? 0.497 -7.125 5.660 1.00 73.94 86 HIS A C 1
ATOM 721 O O . HIS A 1 86 ? 0.835 -7.568 6.753 1.00 73.94 86 HIS A O 1
ATOM 727 N N . LEU A 1 87 ? -0.644 -7.488 5.065 1.00 76.56 87 LEU A N 1
ATOM 728 C CA . LEU A 1 87 ? -1.563 -8.468 5.650 1.00 76.56 87 LEU A CA 1
ATOM 729 C C . LEU A 1 87 ? -0.905 -9.847 5.791 1.00 76.56 87 LEU A C 1
ATOM 731 O O . LEU A 1 87 ? -0.987 -10.450 6.857 1.00 76.56 87 LEU A O 1
ATOM 735 N N . TYR A 1 88 ? -0.202 -10.314 4.754 1.00 73.94 88 TYR A N 1
ATOM 736 C CA . TYR A 1 88 ? 0.527 -11.583 4.809 1.00 73.94 88 TYR A CA 1
ATOM 737 C C . TYR A 1 88 ? 1.613 -11.572 5.895 1.00 73.94 88 TYR A C 1
ATOM 739 O O . TYR A 1 88 ? 1.741 -12.522 6.663 1.00 73.94 88 TYR A O 1
ATOM 747 N N . GLN A 1 89 ? 2.373 -10.479 6.001 1.00 71.12 89 GLN A N 1
ATOM 748 C CA . GLN A 1 89 ? 3.434 -10.356 7.002 1.00 71.12 89 GLN A CA 1
ATOM 749 C C . GLN A 1 89 ? 2.936 -10.205 8.436 1.00 71.12 89 GLN A C 1
ATOM 751 O O . GLN A 1 89 ? 3.607 -10.663 9.355 1.00 71.12 89 GLN A O 1
ATOM 756 N N . ALA A 1 90 ? 1.747 -9.640 8.634 1.00 68.81 90 ALA A N 1
ATOM 757 C CA . ALA A 1 90 ? 1.083 -9.606 9.933 1.00 68.81 90 ALA A CA 1
ATOM 758 C C . ALA A 1 90 ? 0.544 -10.987 10.375 1.00 68.81 90 ALA A C 1
ATOM 760 O O . ALA A 1 90 ? -0.173 -11.076 11.369 1.00 68.81 90 ALA A O 1
ATOM 761 N N . GLY A 1 91 ? 0.849 -12.064 9.637 1.00 68.81 91 GLY A N 1
ATOM 762 C CA . GLY A 1 91 ? 0.368 -13.415 9.924 1.00 68.81 91 GLY A CA 1
ATOM 763 C C . GLY A 1 91 ? -1.109 -13.620 9.587 1.00 68.81 91 GLY A C 1
ATOM 764 O O . GLY A 1 91 ? -1.706 -14.596 10.040 1.00 68.81 91 GLY A O 1
ATOM 765 N N . MET A 1 92 ? -1.711 -12.719 8.802 1.00 61.84 92 MET A N 1
ATOM 766 C CA . MET A 1 92 ? -3.120 -12.808 8.433 1.00 61.84 92 MET A CA 1
ATOM 767 C C . MET A 1 92 ? -3.282 -13.541 7.095 1.00 61.84 92 MET A C 1
ATOM 769 O O . MET A 1 92 ? -2.591 -13.220 6.121 1.00 61.84 92 MET A O 1
ATOM 773 N N . PRO A 1 93 ? -4.214 -14.507 6.994 1.00 52.00 93 PRO A N 1
ATOM 774 C CA . PRO A 1 93 ? -4.472 -15.194 5.739 1.00 52.00 93 PRO A CA 1
ATOM 775 C C . PRO A 1 93 ? -4.956 -14.196 4.678 1.00 52.00 93 PRO A C 1
ATOM 777 O O . PRO A 1 93 ? -5.917 -13.456 4.881 1.00 52.00 93 PRO A O 1
ATOM 780 N N . THR A 1 94 ? -4.316 -14.211 3.506 1.00 48.69 94 THR A N 1
ATOM 781 C CA . THR A 1 94 ? -4.565 -13.324 2.346 1.00 48.69 94 THR A CA 1
ATOM 782 C C . THR A 1 94 ? -5.961 -13.497 1.711 1.00 48.69 94 THR A C 1
ATOM 784 O O . THR A 1 94 ? -6.261 -12.913 0.673 1.00 48.69 94 THR A O 1
ATOM 787 N N . ILE A 1 95 ? -6.852 -14.276 2.332 1.00 44.38 95 ILE A N 1
ATOM 788 C CA . ILE A 1 95 ? -8.154 -14.690 1.786 1.00 44.38 95 ILE A CA 1
ATOM 789 C C . ILE A 1 95 ? -9.103 -13.495 1.549 1.00 44.38 95 ILE A C 1
ATOM 791 O O . ILE A 1 95 ? -10.016 -13.592 0.735 1.00 44.38 95 ILE A O 1
ATOM 795 N N . LEU A 1 96 ? -8.858 -12.325 2.150 1.00 43.19 96 LEU A N 1
ATOM 796 C CA . LEU A 1 96 ? -9.724 -11.149 1.987 1.00 43.19 96 LEU A CA 1
ATOM 797 C C . LEU A 1 96 ? -9.404 -10.233 0.790 1.00 43.19 96 LEU A C 1
ATOM 799 O O . LEU A 1 96 ? -10.188 -9.327 0.517 1.00 43.19 96 LEU A O 1
ATOM 803 N N . THR A 1 97 ? -8.309 -10.428 0.042 1.00 43.72 97 THR A N 1
ATOM 804 C CA . THR A 1 97 ? -7.920 -9.466 -1.017 1.00 43.72 97 THR A CA 1
ATOM 805 C C . THR A 1 97 ? -8.153 -9.925 -2.454 1.00 43.72 97 THR A C 1
ATOM 807 O O . THR A 1 97 ? -7.917 -9.122 -3.365 1.00 43.72 97 T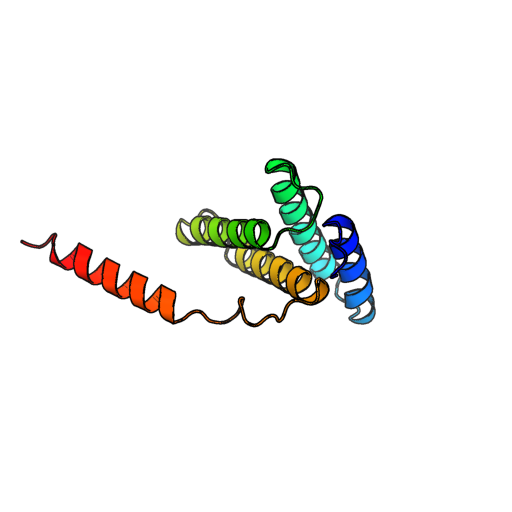HR A O 1
ATOM 810 N N . LEU A 1 98 ? -8.658 -11.143 -2.700 1.00 40.00 98 LEU A N 1
ATOM 811 C CA . LEU A 1 98 ? -8.875 -11.619 -4.076 1.00 40.00 98 LEU A CA 1
ATOM 812 C C . LEU A 1 98 ? -10.317 -11.850 -4.520 1.00 40.00 98 LEU A C 1
ATOM 814 O O . LEU A 1 98 ? -10.557 -11.716 -5.715 1.00 40.00 98 LEU A O 1
ATOM 818 N N . THR A 1 99 ? -11.300 -12.043 -3.646 1.00 46.78 99 THR A N 1
ATOM 819 C CA . THR A 1 99 ? -12.684 -12.229 -4.113 1.00 46.78 99 THR A CA 1
ATOM 820 C C . THR A 1 99 ? -13.688 -11.963 -3.002 1.00 46.78 99 THR A C 1
ATOM 822 O O . THR A 1 99 ? -13.864 -12.794 -2.120 1.00 46.78 99 THR A O 1
ATOM 825 N N . THR A 1 100 ? -14.440 -10.867 -3.100 1.00 37.72 100 THR A N 1
ATOM 826 C CA . THR A 1 100 ? -15.819 -10.858 -2.592 1.00 37.72 100 THR A CA 1
ATOM 827 C C . THR A 1 100 ? -16.754 -10.647 -3.786 1.00 37.72 100 THR A C 1
ATOM 829 O O . THR A 1 100 ? -17.146 -9.513 -4.067 1.00 37.72 100 THR A O 1
ATOM 832 N N . PRO A 1 101 ? -17.095 -11.707 -4.546 1.00 46.84 101 PRO A N 1
ATOM 833 C CA . PRO A 1 101 ? -18.155 -11.645 -5.553 1.00 46.84 101 PRO A CA 1
ATOM 834 C C . PRO A 1 10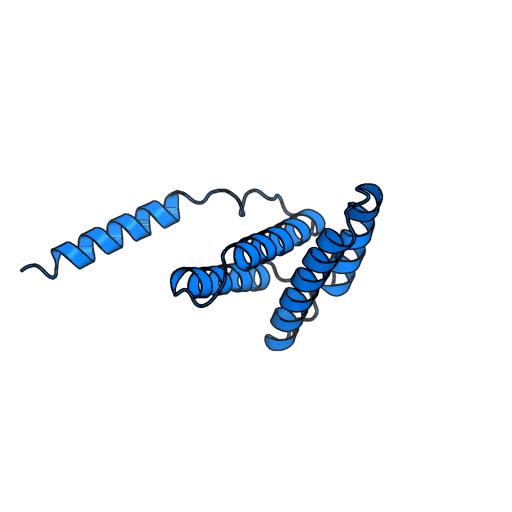1 ? -19.499 -11.218 -4.940 1.00 46.84 101 PRO A C 1
ATOM 836 O O . PRO A 1 101 ? -20.308 -10.596 -5.623 1.00 46.84 101 PRO A O 1
ATOM 839 N N . GLU A 1 102 ? -19.707 -11.445 -3.640 1.00 42.41 102 GLU A N 1
ATOM 840 C CA . GLU A 1 102 ? -20.964 -11.131 -2.951 1.00 42.41 102 GLU A CA 1
ATOM 841 C C . GLU A 1 102 ? -21.246 -9.623 -2.824 1.00 42.41 102 GLU A C 1
ATOM 843 O O . GLU A 1 102 ? -22.402 -9.209 -2.895 1.00 42.41 102 GLU A O 1
ATOM 848 N N . ARG A 1 103 ? -20.217 -8.763 -2.744 1.00 44.09 103 ARG A N 1
ATOM 849 C CA . ARG A 1 103 ? -20.422 -7.299 -2.706 1.00 44.09 103 ARG A CA 1
ATOM 850 C C . ARG A 1 103 ? -20.696 -6.707 -4.091 1.00 44.09 103 ARG A C 1
ATOM 852 O O . ARG A 1 103 ? -21.508 -5.795 -4.210 1.00 44.09 103 ARG A O 1
ATOM 859 N N . ASN A 1 104 ? -20.085 -7.261 -5.140 1.00 43.16 104 ASN A N 1
ATOM 860 C CA . ASN A 1 104 ? -20.355 -6.853 -6.524 1.00 43.16 104 ASN A CA 1
ATOM 861 C C . ASN A 1 104 ? -21.744 -7.309 -6.999 1.00 43.16 104 ASN A C 1
ATOM 863 O O . ASN A 1 104 ? -22.391 -6.588 -7.757 1.00 43.16 104 ASN A O 1
ATOM 867 N N . ALA A 1 105 ? -22.228 -8.462 -6.523 1.00 52.16 105 ALA A N 1
ATOM 868 C CA . ALA A 1 105 ? -23.592 -8.916 -6.782 1.00 52.16 105 ALA A CA 1
ATOM 869 C C . ALA A 1 105 ? -24.632 -7.969 -6.159 1.00 52.16 105 ALA A C 1
ATOM 871 O O . ALA A 1 105 ? -25.584 -7.590 -6.838 1.00 52.16 105 ALA A O 1
ATOM 872 N N . ASN A 1 106 ? -24.413 -7.515 -4.918 1.00 47.84 106 ASN A N 1
ATOM 873 C CA . ASN A 1 106 ? -25.310 -6.556 -4.266 1.00 47.84 106 ASN A CA 1
ATOM 874 C C . ASN A 1 106 ? -25.261 -5.163 -4.916 1.00 47.84 106 ASN A C 1
ATOM 876 O O . ASN A 1 106 ? -26.315 -4.614 -5.212 1.00 47.84 106 ASN A O 1
ATOM 880 N N . LEU A 1 107 ? -24.081 -4.649 -5.282 1.00 48.62 107 LEU A N 1
ATOM 881 C CA . LEU A 1 107 ? -23.955 -3.363 -5.992 1.00 48.62 107 LEU A CA 1
ATOM 882 C C . LEU A 1 107 ? -24.574 -3.381 -7.402 1.00 48.62 107 LEU A C 1
ATOM 884 O O . LEU A 1 107 ? -25.150 -2.385 -7.844 1.00 48.62 107 LEU A O 1
ATOM 888 N N . SER A 1 108 ? -24.487 -4.504 -8.123 1.00 52.56 108 SER A N 1
ATOM 889 C CA . SER A 1 108 ? -25.148 -4.666 -9.427 1.00 52.56 108 SER A CA 1
ATOM 890 C C . SER A 1 108 ? -26.669 -4.758 -9.287 1.00 52.56 108 SER A C 1
ATOM 892 O O . SER A 1 108 ? -27.398 -4.275 -10.156 1.00 52.56 108 SER A O 1
ATOM 894 N N . LYS A 1 109 ? -27.161 -5.351 -8.194 1.00 53.34 109 LYS A N 1
ATOM 895 C CA . LYS A 1 109 ? -28.594 -5.482 -7.905 1.00 53.34 109 LYS A CA 1
ATOM 896 C C . LYS A 1 109 ? -29.196 -4.146 -7.463 1.00 53.34 109 LYS A C 1
ATOM 898 O O . LYS A 1 109 ? -30.213 -3.738 -8.010 1.00 53.34 109 LYS A O 1
ATOM 903 N N . GLU A 1 110 ? -28.512 -3.412 -6.589 1.00 52.53 110 GLU A N 1
ATOM 904 C CA . GLU A 1 110 ? -28.900 -2.067 -6.139 1.00 52.53 110 GLU A CA 1
ATOM 905 C C . GLU A 1 110 ? -28.898 -1.045 -7.284 1.00 52.53 110 GLU A C 1
ATOM 907 O O . GLU A 1 110 ? -29.842 -0.268 -7.419 1.00 52.53 110 GLU A O 1
ATOM 912 N N . ARG A 1 111 ? -27.904 -1.092 -8.186 1.00 53.78 111 ARG A N 1
ATOM 913 C CA . ARG A 1 111 ? -27.899 -0.251 -9.398 1.00 53.78 111 ARG A CA 1
ATOM 914 C C . ARG A 1 111 ? -29.042 -0.574 -10.356 1.00 53.78 111 ARG A C 1
ATOM 916 O O . ARG A 1 111 ? -29.529 0.334 -11.018 1.00 53.78 111 ARG A O 1
ATOM 923 N N . SER A 1 112 ? -29.460 -1.836 -10.439 1.00 57.31 112 SER A N 1
ATOM 924 C CA . SER A 1 112 ? -30.567 -2.251 -11.310 1.00 57.31 112 SER A CA 1
ATOM 925 C C . SER A 1 112 ? -31.924 -1.800 -10.760 1.00 57.31 112 SER A C 1
ATOM 927 O O . SER A 1 112 ? -32.783 -1.389 -11.533 1.00 57.31 112 SER A O 1
ATOM 929 N N . ILE A 1 113 ? -32.090 -1.808 -9.433 1.00 61.78 113 ILE A N 1
ATOM 930 C CA . ILE A 1 113 ? -33.299 -1.330 -8.743 1.00 61.78 113 ILE A CA 1
ATOM 931 C C . ILE A 1 113 ? -33.414 0.199 -8.856 1.00 61.78 113 ILE A C 1
ATOM 933 O O . ILE A 1 113 ? -34.426 0.701 -9.333 1.00 61.78 113 ILE A O 1
ATOM 937 N N . ALA A 1 114 ? -32.337 0.938 -8.572 1.00 56.75 114 ALA A N 1
ATOM 938 C CA . ALA A 1 114 ? -32.325 2.402 -8.675 1.00 56.75 114 ALA A CA 1
ATOM 939 C C . ALA A 1 114 ? -32.522 2.934 -10.114 1.00 56.75 114 ALA A C 1
ATOM 941 O O . ALA A 1 114 ? -32.909 4.087 -10.310 1.00 56.75 114 ALA A O 1
ATOM 942 N N . LEU A 1 115 ? -32.233 2.118 -11.137 1.00 54.94 115 LEU A N 1
ATOM 943 C CA . LEU A 1 115 ? -32.479 2.460 -12.542 1.00 54.94 115 LEU A CA 1
ATOM 944 C C . LEU A 1 115 ? -33.925 2.158 -12.975 1.00 54.94 115 LEU A C 1
ATOM 946 O O . LEU A 1 115 ? -34.424 2.808 -13.894 1.00 54.94 115 LEU A O 1
ATOM 950 N N . ALA A 1 116 ? -34.583 1.191 -12.328 1.00 59.53 116 ALA A N 1
ATOM 951 C CA . ALA A 1 116 ? -35.987 0.856 -12.557 1.00 59.53 116 ALA A CA 1
ATOM 952 C C . ALA A 1 116 ? -36.926 1.897 -11.924 1.00 59.53 116 ALA A C 1
ATOM 954 O O . ALA A 1 116 ? -37.863 2.338 -12.578 1.00 59.53 116 ALA A O 1
ATOM 955 N N . GLU A 1 117 ? -36.603 2.391 -10.726 1.00 59.22 117 GLU A N 1
ATOM 956 C CA . GLU A 1 117 ? -37.386 3.413 -10.002 1.00 59.22 117 GLU A CA 1
ATOM 957 C C . GLU A 1 117 ? -37.296 4.829 -10.610 1.00 59.22 117 GLU A C 1
ATOM 959 O O . GLU A 1 117 ? -38.024 5.729 -10.211 1.00 59.22 117 GLU A O 1
ATOM 964 N N . ARG A 1 118 ? -36.406 5.058 -11.587 1.00 55.34 118 ARG A N 1
ATOM 965 C CA . ARG A 1 118 ? -36.298 6.327 -12.341 1.00 55.34 118 ARG A CA 1
ATOM 966 C C . ARG A 1 118 ? -37.076 6.333 -13.663 1.00 55.34 118 ARG A C 1
ATOM 968 O O . ARG A 1 118 ? -36.965 7.300 -14.416 1.00 55.34 118 ARG A O 1
ATOM 975 N N . ARG A 1 119 ? -37.762 5.235 -13.996 1.00 52.16 119 ARG A N 1
ATOM 976 C CA . ARG A 1 119 ? -38.517 5.056 -15.250 1.00 52.16 119 ARG A CA 1
ATOM 977 C C . ARG A 1 119 ? -40.036 4.971 -15.057 1.00 52.16 119 ARG A C 1
ATOM 979 O O . ARG A 1 119 ? -40.729 4.784 -16.055 1.00 52.16 119 ARG A O 1
ATOM 986 N N . GLU A 1 120 ? -40.521 5.128 -13.830 1.00 46.59 120 GLU A N 1
ATOM 987 C CA . GLU A 1 120 ? -41.929 5.421 -13.511 1.00 46.59 120 GLU A CA 1
ATOM 988 C C . GLU A 1 120 ? -42.133 6.935 -13.363 1.00 46.59 120 GLU A C 1
ATOM 990 O O . GLU A 1 120 ? -43.228 7.410 -13.739 1.00 46.59 120 GLU A O 1
#

Radius of gyration: 17.24 Å; Cα contacts (8 Å, |Δi|>4): 68; chains: 1; bounding box: 58×26×37 Å

Solvent-accessible surface area (backbone atoms only — not comparable to full-atom values): 7026 Å² total; per-residue (Å²): 130,85,78,81,52,35,45,66,56,47,52,52,53,48,53,62,70,48,53,84,69,67,66,52,72,70,55,52,50,52,52,50,51,35,51,49,53,52,49,53,54,32,52,77,70,74,40,70,51,63,48,70,69,58,53,47,49,55,46,51,54,42,46,53,34,34,78,70,68,75,36,58,68,72,58,45,53,44,45,49,48,48,48,51,52,50,41,44,73,72,73,40,78,67,71,81,81,81,68,66,66,68,59,56,52,50,54,56,50,52,54,52,50,63,57,54,71,73,72,119

Foldseek 3Di:
DQPQAFLVVLLVVLCVVCVVVVDDPVVVVLLVVLSVVLVVQCVVVVHRTDDLVSLVVQLVVLVVCVVVVNHDPVNSVSNLVNSLSSCVSSVHPSVPRPDDVVVVVVVVVVVVVVVVVVVD

Sequence (120 aa):
MVEQLSLEELIVCTRKAIAPLNHSKSTLWQYNYGWEELRFYFIAHGYGSFSIDLAGRYVDEAREKYEKGALKMWKFKLFRHTQAMHLYQAGMPTILTLTTPERNANLSKERSIALAERRE